Protein AF-A0A961G3U3-F1 (afdb_monomer)

Solvent-accessible surface area (backbone atoms only — not comparable to full-atom values): 7479 Å² total; per-residue (Å²): 141,67,64,71,68,55,58,76,70,48,99,76,72,88,82,79,79,79,70,82,76,74,94,75,84,90,87,81,92,83,81,92,81,84,87,81,78,90,71,87,79,73,72,75,74,68,78,79,75,66,81,76,60,61,66,63,53,48,54,53,52,54,52,52,53,55,49,51,30,62,77,69,70,52,80,79,79,78,88,74,54,69,70,59,49,51,42,50,50,28,40,74,74,73,70,41,76,68,54,70,68,63,52,69,71,61,128

Radius of gyration: 27.53 Å; Cα contacts (8 Å, |Δi|>4): 19; chains: 1; bounding box: 62×43×62 Å

Secondary structure (DSSP, 8-state):
--HHHHHHT-S--------------------------------------PPP-HHHHHHHHHHHHHHHHHHTTPPPPPPPPHHHHHHHHHHHHTSSPPPHHHHHS--

Mean predicted aligned error: 18.56 Å

Foldseek 3Di:
DPVVVVVVPDPDDPPPPDDPDDPDDDDDDDDDDDDDDDD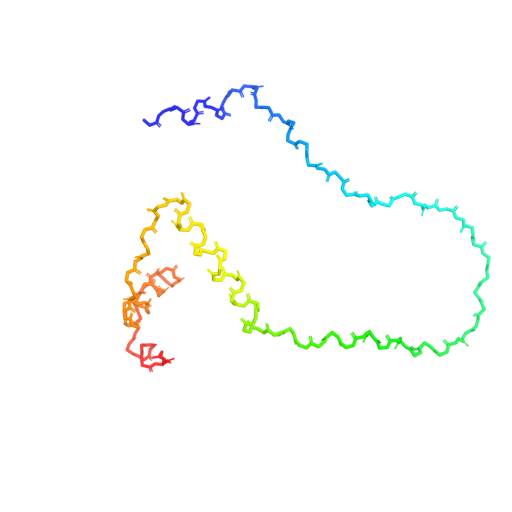PCPPPPDPPPDDPPVVVVVVVVVVVVVVVCVVVVNDDDDDDDPQVVQQVCCCVPVVDGDDPVRSVVRD

pLDDT: mean 74.82, std 22.27, range [35.53, 98.19]

Sequence (107 aa):
MDGFFQFLSSPNVPTDMKFSHSRFALIGLSLALGFPAMAKEEKPAAPAVGKPDLRQASAKVDALISKAYKEHKITPNEPVSDEIFLRRAYLDIAGRIPTIEEAEEFQ

Structure (mmCIF, N/CA/C/O backbone):
data_AF-A0A961G3U3-F1
#
_entry.id   AF-A0A961G3U3-F1
#
loop_
_atom_site.group_PDB
_atom_site.id
_atom_site.type_symbol
_atom_site.label_atom_id
_atom_site.label_alt_id
_atom_site.label_comp_id
_atom_site.label_asym_id
_atom_site.label_entity_id
_atom_site.label_seq_id
_atom_site.pdbx_PDB_ins_code
_atom_site.Cartn_x
_atom_site.Cartn_y
_atom_site.Cartn_z
_atom_site.occupancy
_atom_site.B_iso_or_equiv
_atom_site.auth_seq_id
_atom_site.auth_comp_id
_atom_site.auth_asym_id
_atom_site.auth_atom_id
_atom_site.pdbx_PDB_model_num
ATOM 1 N N . MET A 1 1 ? 22.913 22.918 2.027 1.00 56.97 1 MET A N 1
ATOM 2 C CA . MET A 1 1 ? 21.731 22.481 1.252 1.00 56.97 1 MET A CA 1
ATOM 3 C C . MET A 1 1 ? 21.248 23.687 0.449 1.00 56.97 1 MET A C 1
ATOM 5 O O . MET A 1 1 ? 20.111 24.108 0.595 1.00 56.97 1 MET A O 1
ATOM 9 N N . ASP A 1 2 ? 22.125 24.257 -0.391 1.00 51.94 2 ASP A N 1
ATOM 10 C CA . ASP A 1 2 ? 22.007 25.681 -0.775 1.00 51.94 2 ASP A CA 1
ATOM 11 C C . ASP A 1 2 ? 21.950 25.907 -2.299 1.00 51.94 2 ASP A C 1
ATOM 13 O O . ASP A 1 2 ? 21.723 27.017 -2.763 1.00 51.94 2 ASP A O 1
ATOM 17 N N . GLY A 1 3 ? 22.101 24.850 -3.106 1.00 53.81 3 GLY A N 1
ATOM 18 C CA . GLY A 1 3 ? 22.100 24.951 -4.574 1.00 53.81 3 GLY A CA 1
ATOM 19 C C . GLY A 1 3 ? 20.709 24.943 -5.221 1.00 53.81 3 GLY A C 1
ATOM 20 O O . GLY A 1 3 ? 20.523 25.516 -6.291 1.00 53.81 3 GLY A O 1
ATOM 21 N N . PHE A 1 4 ? 19.714 24.329 -4.574 1.00 59.84 4 PHE A N 1
ATOM 22 C CA . PHE A 1 4 ? 18.364 24.194 -5.138 1.00 59.84 4 PHE A CA 1
ATOM 23 C C . PHE A 1 4 ? 17.606 25.530 -5.160 1.00 59.84 4 PHE A C 1
ATOM 25 O O . PHE A 1 4 ? 16.948 25.864 -6.141 1.00 59.84 4 PHE A O 1
ATOM 32 N N . PHE A 1 5 ? 17.768 26.346 -4.116 1.00 55.31 5 PHE A N 1
ATOM 33 C CA . PHE A 1 5 ? 17.161 27.676 -4.052 1.00 55.31 5 PHE A CA 1
ATOM 34 C C . PHE A 1 5 ? 17.886 28.706 -4.940 1.00 55.31 5 PHE A C 1
ATOM 36 O O . PHE A 1 5 ? 17.240 29.606 -5.470 1.00 55.31 5 PHE A O 1
ATOM 43 N N . GLN A 1 6 ? 19.190 28.531 -5.198 1.00 59.78 6 GLN A N 1
ATOM 44 C CA . GLN A 1 6 ? 19.951 29.347 -6.158 1.00 59.78 6 GLN A CA 1
ATOM 45 C C . GLN A 1 6 ? 19.477 29.124 -7.611 1.00 59.78 6 GLN A C 1
ATOM 47 O O . GLN A 1 6 ? 19.485 30.052 -8.420 1.00 59.78 6 GLN A O 1
ATOM 52 N N . PHE A 1 7 ? 19.030 27.906 -7.941 1.00 58.59 7 PHE A N 1
ATOM 53 C CA . PHE A 1 7 ? 18.533 27.544 -9.273 1.00 58.59 7 PHE A CA 1
ATOM 54 C C . PHE A 1 7 ? 17.200 28.228 -9.617 1.00 58.59 7 PHE A C 1
ATOM 56 O O . PHE A 1 7 ? 17.030 28.716 -10.731 1.00 58.59 7 PHE A O 1
ATOM 63 N N . LEU A 1 8 ? 16.287 28.346 -8.647 1.00 59.03 8 LEU A N 1
ATOM 64 C CA . LEU A 1 8 ? 14.981 28.994 -8.841 1.00 59.03 8 LEU A CA 1
ATOM 65 C C . LEU A 1 8 ? 15.055 30.528 -8.926 1.00 59.03 8 LEU A C 1
ATOM 67 O O . LEU A 1 8 ? 14.094 31.159 -9.356 1.00 59.03 8 LEU A O 1
ATOM 71 N N . SER A 1 9 ? 16.187 31.122 -8.540 1.00 60.06 9 SER A N 1
ATOM 72 C CA . SER A 1 9 ? 16.409 32.574 -8.570 1.00 60.06 9 SER A CA 1
ATOM 73 C C . SER A 1 9 ? 17.188 33.047 -9.811 1.00 60.06 9 SER A C 1
ATOM 75 O O . SER A 1 9 ? 17.474 34.235 -9.953 1.00 60.06 9 SER A O 1
ATOM 77 N N . SER A 1 10 ? 17.555 32.138 -10.728 1.00 61.38 10 SER A N 1
ATOM 78 C CA . SER A 1 10 ? 18.216 32.513 -11.984 1.00 61.38 10 SER A CA 1
ATOM 79 C C . SER A 1 10 ? 17.197 32.986 -13.031 1.00 61.38 10 SER A C 1
ATOM 81 O O . SER A 1 10 ? 16.245 32.261 -13.316 1.00 61.38 10 SER A O 1
ATOM 83 N N . PRO A 1 11 ? 17.407 34.143 -13.688 1.00 62.72 11 PRO A N 1
ATOM 84 C CA . PRO A 1 11 ? 16.465 34.725 -14.654 1.00 62.72 11 PRO A CA 1
ATOM 85 C C . PRO A 1 11 ? 16.382 33.976 -15.998 1.00 62.72 11 PRO A C 1
ATOM 87 O O . PRO A 1 11 ? 15.842 34.506 -16.965 1.00 62.72 11 PRO A O 1
ATOM 90 N N . ASN A 1 12 ? 16.929 32.762 -16.093 1.00 64.75 12 ASN A N 1
ATOM 91 C CA . ASN A 1 12 ? 17.001 31.998 -17.334 1.00 64.75 12 ASN A CA 1
ATOM 92 C C . ASN A 1 12 ? 16.634 30.529 -17.086 1.00 64.75 12 ASN A C 1
ATOM 94 O O . ASN A 1 12 ? 17.464 29.625 -17.166 1.00 64.75 12 ASN A O 1
ATOM 98 N N . VAL A 1 13 ? 15.367 30.311 -16.729 1.00 64.31 13 VAL A N 1
ATOM 99 C CA . VAL A 1 13 ? 14.749 28.983 -16.773 1.00 64.31 13 VAL A CA 1
ATOM 100 C C . VAL A 1 13 ? 14.346 28.725 -18.231 1.00 64.31 13 VAL A C 1
ATOM 102 O O . VAL A 1 13 ? 13.549 29.499 -18.770 1.00 64.31 13 VAL A O 1
ATOM 105 N N . PRO A 1 14 ? 14.873 27.684 -18.902 1.00 55.97 14 PRO A N 1
ATOM 106 C CA . PRO A 1 14 ? 14.472 27.361 -20.267 1.00 55.97 14 PRO A CA 1
ATOM 107 C C . PRO A 1 14 ? 12.984 26.988 -20.287 1.00 55.97 14 PRO A C 1
ATOM 109 O O . PRO A 1 14 ? 12.555 26.029 -19.648 1.00 55.97 14 PRO A O 1
ATOM 112 N N . THR A 1 15 ? 12.183 27.795 -20.983 1.00 65.50 15 THR A N 1
ATOM 113 C CA . THR A 1 15 ? 10.715 27.677 -21.053 1.00 65.50 15 THR A CA 1
ATOM 114 C C . THR A 1 15 ? 10.223 26.882 -22.264 1.00 65.50 15 THR A C 1
ATOM 116 O O . THR A 1 15 ? 9.020 26.800 -22.496 1.00 65.50 15 THR A O 1
ATOM 119 N N . ASP A 1 16 ? 11.101 26.241 -23.034 1.00 54.66 16 ASP A N 1
ATOM 120 C CA . ASP A 1 16 ? 10.729 25.557 -24.272 1.00 54.66 16 ASP A CA 1
ATOM 121 C C . ASP A 1 16 ? 10.669 24.029 -24.140 1.00 54.66 16 ASP A C 1
ATOM 123 O O . ASP A 1 16 ? 11.232 23.279 -24.936 1.00 54.66 16 ASP A O 1
ATOM 127 N N . MET A 1 17 ? 9.870 23.527 -23.197 1.00 46.28 17 MET A N 1
ATOM 128 C CA . MET A 1 17 ? 9.401 22.146 -23.306 1.00 46.28 17 MET A CA 1
ATOM 129 C C . MET A 1 17 ? 8.235 22.105 -24.302 1.00 46.28 17 MET A C 1
ATOM 131 O O . MET A 1 17 ? 7.076 22.332 -23.956 1.00 46.28 17 MET A O 1
ATOM 135 N N . LYS A 1 18 ? 8.558 21.873 -25.581 1.00 47.81 18 LYS A N 1
ATOM 136 C CA . LYS A 1 18 ? 7.593 21.752 -26.686 1.00 47.81 18 LYS A CA 1
ATOM 137 C C . LYS A 1 18 ? 6.674 20.547 -26.466 1.00 47.81 18 LYS A C 1
ATOM 139 O O . LYS A 1 18 ? 6.943 19.447 -26.941 1.00 47.81 18 LYS A O 1
ATOM 144 N N . PHE A 1 19 ? 5.563 20.762 -25.768 1.00 41.09 19 PHE A N 1
ATOM 145 C CA . PHE A 1 19 ? 4.447 19.827 -25.751 1.00 41.09 19 PHE A CA 1
ATOM 146 C C . PHE A 1 19 ? 3.846 19.801 -27.163 1.00 41.09 19 PHE A C 1
ATOM 148 O O . PHE A 1 19 ? 3.408 20.827 -27.686 1.00 41.09 19 PHE A O 1
ATOM 155 N N . SER A 1 20 ? 3.908 18.648 -27.826 1.00 42.38 20 SER A N 1
ATOM 156 C CA . SER A 1 20 ? 3.337 18.437 -29.157 1.00 42.38 20 SER A CA 1
ATOM 157 C C . SER A 1 20 ? 1.836 18.726 -29.102 1.00 42.38 20 SER A C 1
ATOM 159 O O . SER A 1 20 ? 1.080 18.021 -28.432 1.00 42.38 20 SER A O 1
ATOM 161 N N . HIS A 1 21 ? 1.422 19.815 -29.751 1.00 42.66 21 HIS A N 1
ATOM 162 C CA . HIS A 1 21 ? 0.041 20.269 -29.748 1.00 42.66 21 HIS A CA 1
ATOM 163 C C . HIS A 1 21 ? -0.797 19.316 -30.592 1.00 42.66 21 HIS A C 1
ATOM 165 O O . HIS A 1 21 ? -0.637 19.184 -31.808 1.00 42.66 21 HIS A O 1
ATOM 171 N N . SER A 1 22 ? -1.689 18.638 -29.882 1.00 35.53 22 SER A N 1
ATOM 172 C CA . SER A 1 22 ? -2.788 17.870 -30.425 1.00 35.53 22 SER A CA 1
ATOM 173 C C . SER A 1 22 ? -3.555 18.691 -31.463 1.00 35.53 22 SER A C 1
ATOM 175 O O . SER A 1 22 ? -3.834 19.875 -31.267 1.00 35.53 22 SER A O 1
ATOM 177 N N . ARG A 1 23 ? -3.862 18.058 -32.596 1.00 51.91 23 ARG A N 1
ATOM 178 C CA . ARG A 1 23 ? -4.479 18.673 -33.776 1.00 51.91 23 ARG A CA 1
ATOM 179 C C . ARG A 1 23 ? -5.976 18.871 -33.566 1.00 51.91 23 ARG A C 1
ATOM 181 O O . ARG A 1 23 ? -6.788 18.243 -34.238 1.00 51.91 23 ARG A O 1
ATOM 188 N N . PHE A 1 24 ? -6.337 19.727 -32.618 1.00 44.19 24 PHE A N 1
ATOM 189 C CA . PHE A 1 24 ? -7.726 20.062 -32.349 1.00 44.19 24 PHE A CA 1
ATOM 190 C C . PHE A 1 24 ? -8.091 21.430 -32.927 1.00 44.19 24 PHE A C 1
ATOM 192 O O . PHE A 1 24 ? -7.644 22.471 -32.462 1.00 44.19 24 PHE A O 1
ATOM 199 N N . ALA A 1 25 ? -8.981 21.351 -33.916 1.00 39.53 25 ALA A N 1
ATOM 200 C CA . ALA A 1 25 ? -10.089 22.269 -34.143 1.00 39.53 25 ALA A CA 1
ATOM 201 C C . ALA A 1 25 ? -9.771 23.681 -34.660 1.00 39.53 25 ALA A C 1
ATOM 203 O O . ALA A 1 25 ? -9.737 24.640 -33.901 1.00 39.53 25 ALA A O 1
ATOM 204 N N . LEU A 1 26 ? -9.743 23.819 -35.990 1.00 44.31 26 LEU A N 1
ATOM 205 C CA . LEU A 1 26 ? -10.269 25.006 -36.673 1.00 44.31 26 LEU A CA 1
ATOM 206 C C . LEU A 1 26 ? -10.999 24.591 -37.958 1.00 44.31 26 LEU A C 1
ATOM 208 O O . LEU A 1 26 ? -10.423 24.593 -39.041 1.00 44.31 26 LEU A O 1
ATOM 212 N N . ILE A 1 27 ? -12.281 24.250 -37.830 1.00 43.81 27 ILE A N 1
ATOM 213 C CA . ILE A 1 27 ? -13.269 24.452 -38.898 1.00 43.81 27 ILE A CA 1
ATOM 214 C C . ILE A 1 27 ? -14.492 25.058 -38.218 1.00 43.81 27 ILE A C 1
ATOM 216 O O . ILE A 1 27 ? -15.338 24.358 -37.669 1.00 43.81 27 ILE A O 1
ATOM 220 N N . GLY A 1 28 ? -14.525 26.385 -38.194 1.00 39.06 28 GLY A N 1
ATOM 221 C CA . GLY A 1 28 ? -15.725 27.156 -37.923 1.00 39.06 28 GLY A CA 1
ATOM 222 C C . GLY A 1 28 ? -16.155 27.868 -39.202 1.00 39.06 28 GLY A C 1
ATOM 223 O O . GLY A 1 28 ? -15.303 28.332 -39.955 1.00 39.06 28 GLY A O 1
ATOM 224 N N . LEU A 1 29 ? -17.476 27.995 -39.356 1.00 48.75 29 LEU A N 1
ATOM 225 C CA . LEU A 1 29 ? -18.210 28.934 -40.216 1.00 48.75 29 LEU A CA 1
ATOM 226 C C . LEU A 1 29 ? -18.740 28.412 -41.570 1.00 48.75 29 LEU A C 1
ATOM 228 O O . LEU A 1 29 ? -18.128 28.564 -42.620 1.00 48.75 29 LEU A O 1
ATOM 232 N N . SER A 1 30 ? -19.975 27.906 -41.533 1.00 45.97 30 SER A N 1
ATOM 233 C CA . SER A 1 30 ? -20.948 27.928 -42.638 1.00 45.97 30 SER A CA 1
ATOM 234 C C . SER A 1 30 ? -22.347 27.841 -42.006 1.00 45.97 30 SER A C 1
ATOM 236 O O . SER A 1 30 ? -22.680 26.848 -41.372 1.00 45.97 30 SER A O 1
ATOM 238 N N . LEU A 1 31 ? -22.958 29.001 -41.757 1.00 41.16 31 LEU A N 1
ATOM 239 C CA . LEU A 1 31 ? -24.115 29.544 -42.481 1.00 41.16 31 LEU A CA 1
ATOM 240 C C . LEU A 1 31 ? -25.441 28.832 -42.154 1.00 41.16 31 LEU A C 1
ATOM 242 O O . LEU A 1 31 ? -25.722 27.725 -42.599 1.00 41.16 31 LEU A O 1
ATOM 246 N N . ALA A 1 32 ? -26.260 29.534 -41.370 1.00 48.28 32 ALA A N 1
ATOM 247 C CA . ALA A 1 32 ? -27.633 29.187 -41.038 1.00 48.28 32 ALA A CA 1
ATOM 248 C C . ALA A 1 32 ? -28.524 29.133 -42.285 1.00 48.28 32 ALA A C 1
ATOM 250 O O . ALA A 1 32 ? -28.492 30.078 -43.064 1.00 48.28 32 ALA A O 1
ATOM 251 N N . LEU A 1 33 ? -29.364 28.095 -42.397 1.00 47.06 33 LEU A N 1
ATOM 252 C CA . LEU A 1 33 ? -30.696 28.127 -43.019 1.00 47.06 33 LEU A CA 1
ATOM 253 C C . LEU A 1 33 ? -31.469 26.841 -42.645 1.00 47.06 33 LEU A C 1
ATOM 255 O O . LEU A 1 33 ? -31.140 25.758 -43.113 1.00 47.06 33 LEU A O 1
ATOM 259 N N . GLY A 1 34 ? -32.526 26.987 -41.835 1.00 37.22 34 GLY A N 1
ATOM 260 C CA . GLY A 1 34 ? -33.637 26.028 -41.742 1.00 37.22 34 GLY A CA 1
ATOM 261 C C . GLY A 1 34 ? -33.583 25.005 -40.600 1.00 37.22 34 GLY A C 1
ATOM 262 O O . GLY A 1 34 ? -32.858 24.022 -40.668 1.00 37.22 34 GLY A O 1
ATOM 263 N N . PHE A 1 35 ? -34.443 25.183 -39.593 1.00 47.84 35 PHE A N 1
ATOM 264 C CA . PHE A 1 35 ? -34.885 24.108 -38.697 1.00 47.84 35 PHE A CA 1
ATOM 265 C C . PHE A 1 35 ? -36.185 23.518 -39.273 1.00 47.84 35 PHE A C 1
ATOM 267 O O . PHE A 1 35 ? -37.224 24.176 -39.165 1.00 47.84 35 PHE A O 1
ATOM 274 N N . PRO A 1 36 ? -36.195 22.314 -39.875 1.00 44.56 36 PRO A N 1
ATOM 275 C CA . PRO A 1 36 ? -37.429 21.576 -40.054 1.00 44.56 36 PRO A CA 1
ATOM 276 C C . PRO A 1 36 ? -37.636 20.611 -38.878 1.00 44.56 36 PRO A C 1
ATOM 278 O O . PRO A 1 36 ? -36.800 19.774 -38.557 1.00 44.56 36 PRO A O 1
ATOM 281 N N . ALA A 1 37 ? -38.772 20.830 -38.222 1.00 49.50 37 ALA A N 1
ATOM 282 C CA . ALA A 1 37 ? -39.659 19.902 -37.526 1.00 49.50 37 ALA A CA 1
ATOM 283 C C . ALA A 1 37 ? -39.178 18.474 -37.174 1.00 49.50 37 ALA A C 1
ATOM 285 O O . ALA A 1 37 ? -38.850 17.672 -38.040 1.00 49.50 37 ALA A O 1
ATOM 286 N N . MET A 1 38 ? -39.325 18.163 -35.875 1.00 47.91 38 MET A N 1
ATOM 287 C CA . MET A 1 38 ? -39.574 16.850 -35.254 1.00 47.91 38 MET A CA 1
ATOM 288 C C . MET A 1 38 ? -39.154 15.609 -36.062 1.00 47.91 38 MET A C 1
ATOM 290 O O . MET A 1 38 ? -39.957 14.994 -36.762 1.00 47.91 38 MET A O 1
ATOM 294 N N . ALA A 1 39 ? -37.935 15.145 -35.804 1.00 51.72 39 ALA A N 1
ATOM 295 C CA . ALA A 1 39 ? -37.634 13.723 -35.815 1.00 51.72 39 ALA A CA 1
ATOM 296 C C . ALA A 1 39 ? -37.441 13.287 -34.360 1.00 51.72 39 ALA A C 1
ATOM 298 O O . ALA A 1 39 ? -36.727 13.928 -33.591 1.00 51.72 39 ALA A O 1
ATOM 299 N N . LYS A 1 40 ? -38.136 12.222 -33.971 1.00 50.28 40 LYS A N 1
ATOM 300 C CA . LYS A 1 40 ? -38.004 11.557 -32.677 1.00 50.28 40 LYS A CA 1
ATOM 301 C C . LYS A 1 40 ? -36.539 11.136 -32.513 1.00 50.28 40 LYS A C 1
ATOM 303 O O . LYS A 1 40 ? -36.099 10.195 -33.165 1.00 50.28 40 LYS A O 1
ATOM 308 N N . GLU A 1 41 ? -35.788 11.864 -31.692 1.00 43.97 41 GLU A N 1
ATOM 309 C CA . GLU A 1 41 ? -34.414 11.520 -31.329 1.00 43.97 41 GLU A CA 1
ATOM 310 C C . GLU A 1 41 ? -34.464 10.290 -30.413 1.00 43.97 41 GLU A C 1
ATOM 312 O O . GLU A 1 41 ? -34.484 10.377 -29.185 1.00 43.97 41 GLU A O 1
ATOM 317 N N . GLU A 1 42 ? -34.535 9.101 -31.005 1.00 51.59 42 GLU A N 1
ATOM 318 C CA . GLU A 1 42 ? -34.080 7.905 -30.313 1.00 51.59 42 GLU A CA 1
ATOM 319 C C . GLU A 1 42 ? -32.557 8.018 -30.262 1.00 51.59 42 GLU A C 1
ATOM 321 O O . GLU A 1 42 ? -31.857 7.656 -31.207 1.00 51.59 42 GLU A O 1
ATOM 326 N N . LYS A 1 43 ? -32.062 8.658 -29.190 1.00 55.12 43 LYS A N 1
ATOM 327 C CA . LYS A 1 43 ? -30.638 8.779 -28.867 1.00 55.12 43 LYS A CA 1
ATOM 328 C C . LYS A 1 43 ? -29.984 7.435 -29.190 1.00 55.12 43 LYS A C 1
ATOM 330 O O . LYS A 1 43 ? -30.338 6.456 -28.528 1.00 55.12 43 LYS A O 1
ATOM 335 N N . PRO A 1 44 ? -29.071 7.354 -30.178 1.00 49.25 44 PRO A N 1
ATOM 336 C CA . PRO A 1 44 ? -28.455 6.088 -30.509 1.00 49.25 44 PRO A CA 1
ATOM 337 C C . PRO A 1 44 ? -27.770 5.620 -29.236 1.00 49.25 44 PRO A C 1
ATOM 339 O O . PRO A 1 44 ? -26.964 6.351 -28.650 1.00 49.25 44 PRO A O 1
ATOM 342 N N . ALA A 1 45 ? -28.180 4.447 -28.752 1.00 62.25 45 ALA A N 1
ATOM 343 C CA . ALA A 1 45 ? -27.514 3.800 -27.645 1.00 62.25 45 ALA A CA 1
ATOM 344 C C . ALA A 1 45 ? -26.033 3.772 -28.017 1.00 62.25 45 ALA A C 1
ATOM 346 O O . ALA A 1 45 ? -25.650 3.149 -29.011 1.00 62.25 45 ALA A O 1
ATOM 347 N N . ALA A 1 46 ? -25.219 4.522 -27.267 1.00 64.31 46 ALA A N 1
ATOM 348 C CA . ALA A 1 46 ? -23.777 4.411 -27.369 1.00 64.31 46 ALA A CA 1
ATOM 349 C C . ALA A 1 46 ? -23.457 2.910 -27.345 1.00 64.31 46 ALA A C 1
ATOM 351 O O . ALA A 1 46 ? -24.101 2.195 -26.563 1.00 64.31 46 ALA A O 1
ATOM 352 N N . PRO A 1 47 ? -22.542 2.414 -28.204 1.00 59.38 47 PRO A N 1
ATOM 353 C CA . PRO A 1 47 ? -22.169 1.011 -28.159 1.00 59.38 47 PRO A CA 1
ATOM 354 C C . PRO A 1 47 ? -21.861 0.711 -26.702 1.00 59.38 47 PRO A C 1
ATOM 356 O O . PRO A 1 47 ? -21.104 1.458 -26.080 1.00 59.38 47 PRO A O 1
ATOM 359 N N . ALA A 1 48 ? -22.548 -0.280 -26.133 1.00 61.03 48 ALA A N 1
ATOM 360 C CA . ALA A 1 48 ? -22.334 -0.665 -24.755 1.00 61.03 48 ALA A CA 1
ATOM 361 C C . ALA A 1 48 ? -20.860 -1.052 -24.654 1.00 61.03 48 ALA A C 1
ATOM 363 O O . ALA A 1 48 ? -20.470 -2.146 -25.058 1.00 61.03 48 ALA A O 1
ATOM 364 N N . VAL A 1 49 ? -20.023 -0.112 -24.211 1.00 66.94 49 VAL A N 1
ATOM 365 C CA . VAL A 1 49 ? -18.629 -0.375 -23.902 1.00 66.94 49 VAL A CA 1
ATOM 366 C C . VAL A 1 49 ? -18.726 -1.385 -22.778 1.00 66.94 49 VAL A C 1
ATOM 368 O O . VAL A 1 49 ? -19.149 -1.051 -21.669 1.00 66.94 49 VAL A O 1
ATOM 371 N N . GLY A 1 50 ? -18.486 -2.653 -23.118 1.00 72.12 50 GLY A N 1
ATOM 372 C CA . GLY A 1 50 ? -18.531 -3.742 -22.158 1.00 72.12 50 GLY A CA 1
ATOM 373 C C . GLY A 1 50 ? -17.687 -3.352 -20.952 1.00 72.12 50 GLY A C 1
ATOM 374 O O . GLY A 1 50 ? -16.671 -2.669 -21.104 1.00 72.12 50 GLY A O 1
ATOM 375 N N . LYS A 1 51 ? -18.137 -3.733 -19.752 1.00 78.44 51 LYS A N 1
ATOM 376 C CA . LYS A 1 51 ? -17.402 -3.443 -18.517 1.00 78.44 51 LYS A CA 1
ATOM 377 C C . LYS A 1 51 ? -15.935 -3.834 -18.739 1.00 78.44 51 LYS A C 1
ATOM 379 O O . LYS A 1 51 ? -15.698 -4.977 -19.136 1.00 78.44 51 LYS A O 1
ATOM 384 N N . PRO A 1 52 ? -14.975 -2.911 -18.558 1.00 78.75 52 PRO A N 1
ATOM 385 C CA . PRO A 1 52 ? -13.577 -3.232 -18.780 1.00 78.75 52 PRO A CA 1
ATOM 386 C C . PRO A 1 52 ? -13.191 -4.411 -17.890 1.00 78.75 52 PRO A C 1
ATOM 388 O O . PRO A 1 52 ? -13.598 -4.479 -16.727 1.00 78.75 52 PRO A O 1
ATOM 391 N N . ASP A 1 53 ? -12.421 -5.347 -18.441 1.00 91.38 53 ASP A N 1
ATOM 392 C CA . ASP A 1 53 ? -11.883 -6.454 -17.658 1.00 91.38 53 ASP A CA 1
ATOM 393 C C . ASP A 1 53 ? -10.859 -5.895 -16.659 1.00 91.38 53 ASP A C 1
ATOM 395 O O . ASP A 1 53 ? -9.714 -5.580 -17.003 1.00 91.38 53 ASP A O 1
ATOM 399 N N . LEU A 1 54 ? -11.301 -5.741 -15.410 1.00 93.62 54 LEU A N 1
ATOM 400 C CA . LEU A 1 54 ? -10.503 -5.178 -14.325 1.00 93.62 54 LEU A CA 1
ATOM 401 C C . LEU A 1 54 ? -9.243 -6.003 -14.048 1.00 93.62 54 LEU A C 1
ATOM 403 O O . LEU A 1 54 ? -8.212 -5.430 -13.702 1.00 93.62 54 LEU A O 1
ATOM 407 N N . ARG A 1 55 ? -9.283 -7.329 -14.244 1.00 94.44 55 ARG A N 1
ATOM 408 C CA . ARG A 1 55 ? -8.106 -8.184 -14.029 1.00 94.44 55 ARG A CA 1
ATOM 409 C C . ARG A 1 55 ? -7.047 -7.913 -15.084 1.00 94.44 55 ARG A C 1
ATOM 411 O O . ARG A 1 55 ? -5.875 -7.772 -14.748 1.00 94.44 55 ARG A O 1
ATOM 418 N N . GLN A 1 56 ? -7.454 -7.786 -16.347 1.00 95.19 56 GLN A N 1
ATOM 419 C CA . GLN A 1 56 ? -6.526 -7.433 -17.423 1.00 95.19 56 GLN A CA 1
ATOM 420 C C . GLN A 1 56 ? -5.941 -6.033 -17.240 1.00 95.19 56 GLN A C 1
ATOM 422 O O . GLN A 1 56 ? -4.765 -5.817 -17.531 1.00 95.19 56 GLN A O 1
ATOM 427 N N . ALA A 1 57 ? -6.744 -5.079 -16.767 1.00 94.44 57 ALA A N 1
ATOM 428 C CA . ALA A 1 57 ? -6.261 -3.739 -16.458 1.00 94.44 57 ALA A CA 1
ATOM 429 C C . ALA A 1 57 ? -5.230 -3.762 -15.316 1.00 94.44 57 ALA A C 1
ATOM 431 O O . ALA A 1 57 ? -4.146 -3.207 -15.483 1.00 94.44 57 ALA A O 1
ATOM 432 N N . SER A 1 58 ? -5.521 -4.464 -14.215 1.00 96.06 58 SER A N 1
ATOM 433 C CA . SER A 1 58 ? -4.595 -4.625 -13.083 1.00 96.06 58 SER A CA 1
ATOM 434 C C . SER A 1 58 ? -3.280 -5.268 -13.517 1.00 96.06 58 SER A C 1
ATOM 436 O O . SER A 1 58 ? -2.215 -4.711 -13.276 1.00 96.06 58 SER A O 1
ATOM 438 N N . ALA A 1 59 ? -3.345 -6.367 -14.275 1.00 97.00 59 ALA A N 1
ATOM 439 C CA . ALA A 1 59 ? -2.153 -7.075 -14.740 1.00 97.00 59 ALA A CA 1
ATOM 440 C C . ALA A 1 59 ? -1.227 -6.191 -15.597 1.00 97.00 59 ALA A C 1
ATOM 442 O O . ALA A 1 59 ? -0.004 -6.331 -15.556 1.00 97.00 59 ALA A O 1
ATOM 443 N N . LYS A 1 60 ? -1.793 -5.252 -16.371 1.00 97.44 60 LYS A N 1
ATOM 444 C CA . LYS A 1 60 ? -0.998 -4.272 -17.128 1.00 97.44 60 LYS A CA 1
ATOM 445 C C . LYS A 1 60 ? -0.264 -3.306 -16.201 1.00 97.44 60 LYS A C 1
ATOM 447 O O . LYS A 1 60 ? 0.894 -2.997 -16.466 1.00 97.44 60 LYS A O 1
ATOM 452 N N . VAL A 1 61 ? -0.911 -2.841 -15.133 1.00 97.12 61 VAL A N 1
ATOM 453 C CA . VAL A 1 61 ? -0.286 -1.965 -14.130 1.00 97.12 61 VAL A CA 1
ATOM 454 C C . VAL A 1 61 ? 0.850 -2.698 -13.416 1.00 97.12 61 VAL A C 1
ATOM 456 O O . VAL A 1 61 ? 1.965 -2.178 -13.366 1.00 97.12 61 VAL A O 1
ATOM 459 N N . ASP A 1 62 ? 0.615 -3.933 -12.974 1.00 96.94 62 ASP A N 1
ATOM 460 C CA . ASP A 1 62 ? 1.623 -4.756 -12.294 1.00 96.94 62 ASP A CA 1
ATOM 461 C C . ASP A 1 62 ? 2.866 -4.974 -13.171 1.00 96.94 62 ASP A C 1
ATOM 463 O O . ASP A 1 62 ? 4.005 -4.891 -12.699 1.00 96.94 62 ASP A O 1
ATOM 467 N N . ALA A 1 63 ? 2.665 -5.187 -14.477 1.00 97.88 63 ALA A N 1
ATOM 468 C CA . ALA A 1 63 ? 3.754 -5.328 -15.439 1.00 97.88 63 ALA A CA 1
ATOM 469 C C . ALA A 1 63 ? 4.591 -4.043 -15.576 1.00 97.88 63 ALA A C 1
ATOM 471 O O . ALA A 1 63 ? 5.822 -4.115 -15.652 1.00 97.88 63 ALA A O 1
ATOM 472 N N . LEU A 1 64 ? 3.947 -2.870 -15.586 1.00 98.12 64 LEU A N 1
ATOM 473 C CA . LEU A 1 64 ? 4.634 -1.577 -15.662 1.00 98.12 64 LEU A CA 1
ATOM 474 C C . LEU A 1 64 ? 5.460 -1.303 -14.401 1.00 98.12 64 LEU A C 1
ATOM 476 O O . LEU A 1 64 ? 6.629 -0.932 -14.509 1.00 98.12 64 LEU A O 1
ATOM 480 N N . ILE A 1 65 ? 4.886 -1.543 -13.221 1.00 97.50 65 ILE A N 1
ATOM 481 C CA . ILE A 1 65 ? 5.579 -1.368 -11.937 1.00 97.50 65 ILE A CA 1
ATOM 482 C C . ILE A 1 65 ? 6.777 -2.320 -11.848 1.00 97.50 65 ILE A C 1
ATOM 484 O O . ILE A 1 65 ? 7.894 -1.899 -11.550 1.00 97.50 65 ILE A O 1
ATOM 488 N N . SER A 1 66 ? 6.577 -3.594 -12.199 1.00 97.00 66 SER A N 1
ATOM 489 C CA . SER A 1 66 ? 7.639 -4.608 -12.191 1.00 97.00 66 SER A CA 1
ATOM 490 C C . SER A 1 66 ? 8.797 -4.250 -13.124 1.00 97.00 66 SER A C 1
ATOM 492 O O . SER A 1 66 ? 9.961 -4.503 -12.807 1.00 97.00 66 SER A O 1
ATOM 494 N N . LYS A 1 67 ? 8.496 -3.660 -14.288 1.00 97.94 67 LYS A N 1
ATOM 495 C CA . LYS A 1 67 ? 9.514 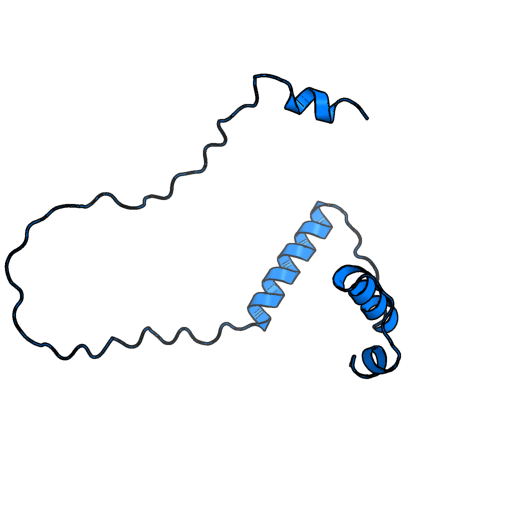-3.160 -15.216 1.00 97.94 67 LYS A CA 1
ATOM 496 C C . LYS A 1 67 ? 10.305 -2.008 -14.591 1.00 97.94 67 LYS A C 1
ATOM 498 O O . LYS A 1 67 ? 11.532 -2.066 -14.593 1.00 97.94 67 LYS A O 1
ATOM 503 N N . ALA A 1 68 ? 9.619 -1.029 -14.002 1.00 97.81 68 ALA A N 1
ATOM 504 C CA . ALA A 1 68 ? 10.260 0.109 -13.346 1.00 97.81 68 ALA A CA 1
ATOM 505 C C . ALA A 1 68 ? 11.180 -0.332 -12.193 1.00 97.81 68 ALA A C 1
ATOM 507 O O . ALA A 1 68 ? 12.317 0.128 -12.101 1.00 97.81 68 ALA A O 1
ATOM 508 N N . TYR A 1 69 ? 10.752 -1.283 -11.355 1.00 97.88 69 TYR A N 1
ATOM 509 C CA . TYR A 1 69 ? 11.600 -1.821 -10.285 1.00 97.88 69 TYR A CA 1
ATOM 510 C C . TYR A 1 69 ? 12.898 -2.436 -10.811 1.00 97.88 69 TYR A C 1
ATOM 512 O O . TYR A 1 69 ? 13.965 -2.173 -10.258 1.00 97.88 69 TYR A O 1
ATOM 520 N N . LYS A 1 70 ? 12.839 -3.196 -11.912 1.00 97.38 70 LYS A N 1
ATOM 521 C CA . LYS A 1 70 ? 14.035 -3.776 -12.544 1.00 97.38 70 LYS A CA 1
ATOM 522 C C . LYS A 1 70 ? 14.964 -2.705 -13.112 1.00 97.38 70 LYS A C 1
ATOM 524 O O . LYS A 1 70 ? 16.168 -2.772 -12.884 1.00 97.38 70 LYS A O 1
ATOM 529 N N . GLU A 1 71 ? 14.416 -1.724 -13.827 1.00 98.19 71 GLU A N 1
ATOM 530 C CA . GLU A 1 71 ? 15.187 -0.628 -14.433 1.00 98.19 71 GLU A CA 1
ATOM 531 C C . GLU A 1 71 ? 15.919 0.205 -13.375 1.00 98.19 71 GLU A C 1
ATOM 533 O O . GLU A 1 71 ? 17.095 0.531 -13.539 1.00 98.19 71 GLU A O 1
ATOM 538 N N . HIS A 1 72 ? 15.251 0.480 -12.255 1.00 97.81 72 HIS A N 1
ATOM 539 C CA . HIS A 1 72 ? 15.803 1.263 -11.153 1.00 97.81 72 HIS A CA 1
ATOM 540 C C . HIS A 1 72 ? 16.529 0.426 -10.090 1.00 97.81 72 HIS A C 1
ATOM 542 O O . HIS A 1 72 ? 17.032 0.993 -9.122 1.00 97.81 72 HIS A O 1
ATOM 548 N N . LYS A 1 73 ? 16.621 -0.902 -10.264 1.00 97.81 73 LYS A N 1
ATOM 549 C CA . LYS A 1 73 ? 17.226 -1.845 -9.301 1.00 97.81 73 LYS A CA 1
ATOM 550 C C . LYS A 1 73 ? 16.642 -1.708 -7.887 1.00 97.81 73 LYS A C 1
ATOM 552 O O . LYS A 1 73 ? 17.366 -1.773 -6.896 1.00 97.81 73 LYS A O 1
ATOM 557 N N . ILE A 1 74 ? 15.332 -1.495 -7.809 1.00 97.69 74 ILE A N 1
ATOM 558 C CA . ILE A 1 74 ? 14.591 -1.372 -6.556 1.00 97.69 74 ILE A CA 1
ATOM 559 C C . ILE A 1 74 ? 14.143 -2.766 -6.127 1.00 97.69 74 ILE A C 1
ATOM 561 O O . ILE A 1 74 ? 13.461 -3.462 -6.880 1.00 97.69 74 ILE A O 1
ATOM 565 N N . THR A 1 75 ? 14.495 -3.147 -4.904 1.00 95.81 75 THR A N 1
ATOM 566 C CA . THR A 1 75 ? 13.910 -4.311 -4.237 1.00 95.81 75 THR A CA 1
ATOM 567 C C . THR A 1 75 ? 12.626 -3.864 -3.537 1.00 95.81 75 THR A C 1
ATOM 569 O O . THR A 1 75 ? 12.698 -2.950 -2.712 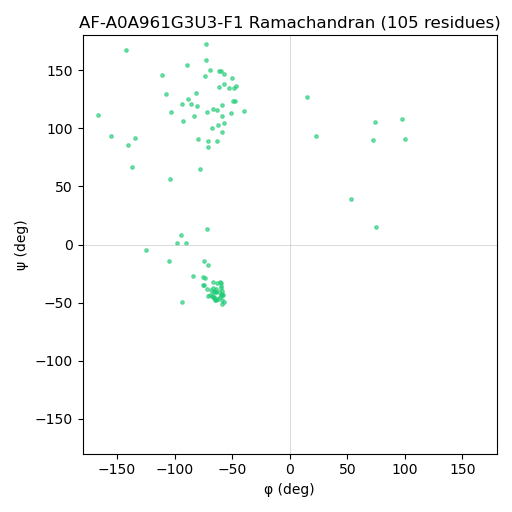1.00 95.81 75 THR A O 1
ATOM 572 N N . PRO A 1 76 ? 11.456 -4.444 -3.862 1.00 93.75 76 PRO A N 1
ATOM 573 C CA . PRO A 1 76 ? 10.217 -4.152 -3.148 1.00 93.75 76 PRO A CA 1
ATOM 574 C C . PRO A 1 76 ? 10.340 -4.503 -1.665 1.00 93.75 76 PRO A C 1
ATOM 576 O O . PRO A 1 76 ? 11.054 -5.438 -1.304 1.00 93.75 76 PRO A O 1
ATOM 579 N N . ASN A 1 77 ? 9.619 -3.774 -0.816 1.00 93.12 77 ASN A N 1
ATOM 580 C CA . ASN A 1 77 ? 9.499 -4.159 0.584 1.00 93.12 77 ASN A CA 1
ATOM 581 C C . ASN A 1 77 ? 8.670 -5.438 0.708 1.00 93.12 77 ASN A C 1
ATOM 583 O O . ASN A 1 77 ? 7.757 -5.675 -0.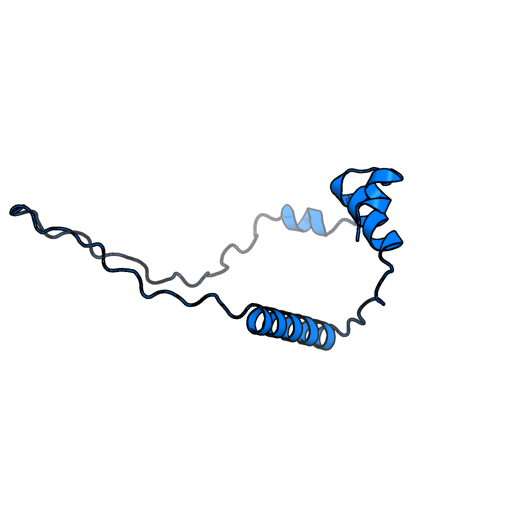087 1.00 93.12 77 ASN A O 1
ATOM 587 N N . GLU A 1 78 ? 8.968 -6.217 1.743 1.00 94.25 78 GLU A N 1
ATOM 588 C CA . GLU A 1 78 ? 8.133 -7.348 2.132 1.00 94.25 78 GLU A CA 1
ATOM 589 C C . GLU A 1 78 ? 6.693 -6.885 2.415 1.00 94.25 78 GLU A C 1
ATOM 591 O O . GLU A 1 78 ? 6.493 -5.762 2.905 1.00 94.25 78 GLU A O 1
ATOM 596 N N . PRO A 1 79 ? 5.687 -7.731 2.129 1.00 93.50 79 PRO A N 1
ATOM 597 C CA . PRO A 1 79 ? 4.318 -7.473 2.544 1.00 93.50 79 PRO A CA 1
ATOM 598 C C . PRO A 1 79 ? 4.256 -7.204 4.048 1.00 93.50 79 PRO A C 1
ATOM 600 O O . PRO A 1 79 ? 4.872 -7.901 4.855 1.00 93.50 79 PRO A O 1
ATOM 603 N N . VAL A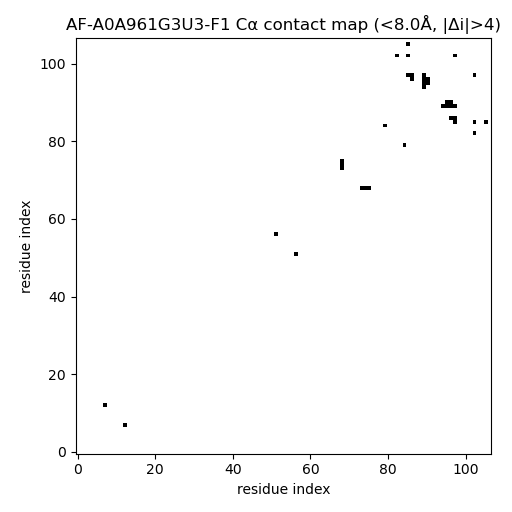 1 80 ? 3.511 -6.171 4.421 1.00 94.38 80 VAL A N 1
ATOM 604 C CA . VAL A 1 80 ? 3.236 -5.856 5.823 1.00 94.38 80 VAL A CA 1
ATOM 605 C C . VAL A 1 80 ? 1.974 -6.583 6.271 1.00 94.38 80 VAL A C 1
ATOM 607 O O . VAL A 1 80 ? 1.118 -6.891 5.445 1.00 94.38 80 VAL A O 1
ATOM 610 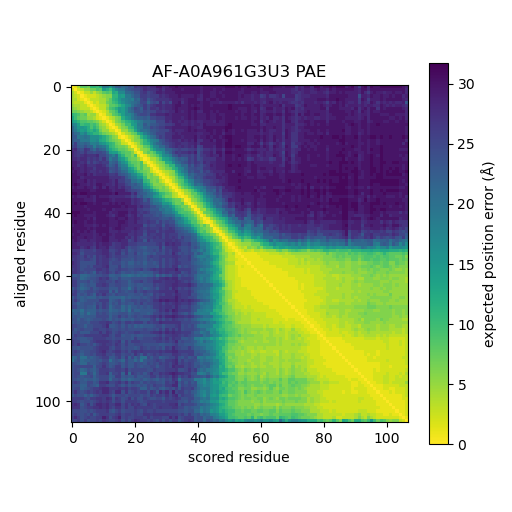N N . SER A 1 81 ? 1.854 -6.848 7.571 1.00 94.44 81 SER A N 1
ATOM 611 C CA . SER A 1 81 ? 0.614 -7.382 8.131 1.00 94.44 81 SER A CA 1
ATOM 612 C C . SER A 1 81 ? -0.481 -6.312 8.167 1.00 94.44 81 SER A C 1
ATOM 614 O O . SER A 1 81 ? -0.192 -5.106 8.162 1.00 94.44 81 SER A O 1
ATOM 616 N N . ASP A 1 82 ? -1.733 -6.755 8.239 1.00 93.69 82 ASP A N 1
ATOM 617 C CA . ASP A 1 82 ? -2.909 -5.883 8.223 1.00 93.69 82 ASP A CA 1
ATOM 618 C C . ASP A 1 82 ? -2.906 -4.895 9.395 1.00 93.69 82 ASP A C 1
ATOM 620 O O . ASP A 1 82 ? -3.230 -3.723 9.218 1.00 93.69 82 ASP A O 1
ATOM 624 N N . GLU A 1 83 ? -2.422 -5.299 10.573 1.00 92.94 83 GLU A N 1
ATOM 625 C CA . GLU A 1 83 ? -2.363 -4.426 11.750 1.00 92.94 83 GLU A CA 1
ATOM 626 C C . GLU A 1 83 ? -1.367 -3.273 11.556 1.00 92.94 83 GLU A C 1
ATOM 628 O O . GLU A 1 83 ? -1.602 -2.138 11.989 1.00 92.94 83 GLU A O 1
ATOM 633 N N . ILE A 1 84 ? -0.236 -3.550 10.896 1.00 94.38 84 ILE A N 1
ATOM 634 C CA . ILE A 1 84 ? 0.780 -2.538 10.585 1.00 94.38 84 ILE A CA 1
ATOM 635 C C . ILE A 1 84 ? 0.255 -1.598 9.503 1.00 94.38 84 ILE A C 1
ATOM 637 O O . ILE A 1 84 ? 0.411 -0.377 9.623 1.00 94.38 84 ILE A O 1
ATOM 641 N N . PHE A 1 85 ? -0.366 -2.157 8.463 1.00 95.25 85 PHE A N 1
ATOM 642 C CA . PHE A 1 85 ? -0.972 -1.379 7.392 1.00 95.25 85 PHE A CA 1
ATOM 643 C C . PHE A 1 85 ? -2.037 -0.429 7.941 1.00 95.25 85 PHE A C 1
ATOM 645 O O . PHE A 1 85 ? -1.949 0.779 7.714 1.00 95.25 85 PHE A O 1
ATOM 652 N N . LEU A 1 86 ? -2.976 -0.952 8.732 1.00 95.62 86 LEU A N 1
ATOM 653 C CA . LEU A 1 86 ? -4.072 -0.187 9.310 1.00 95.62 86 LEU A CA 1
ATOM 654 C C . LEU A 1 86 ? -3.554 0.979 10.149 1.00 95.62 86 LEU A C 1
ATOM 656 O O . LEU A 1 86 ? -3.964 2.123 9.953 1.00 95.62 86 LEU A O 1
ATOM 660 N N . ARG A 1 87 ? -2.600 0.718 11.051 1.00 96.00 87 ARG A N 1
ATOM 661 C CA . ARG A 1 87 ? -2.013 1.771 11.886 1.00 96.00 87 ARG A CA 1
ATOM 662 C C . ARG A 1 87 ? -1.382 2.872 11.038 1.00 96.00 87 ARG A C 1
ATOM 664 O O . ARG A 1 87 ? -1.547 4.047 11.356 1.00 96.00 87 ARG A O 1
ATOM 671 N N . ARG A 1 88 ? -0.650 2.506 9.984 1.00 96.06 88 ARG A N 1
ATOM 672 C CA . ARG A 1 88 ? 0.013 3.478 9.112 1.00 96.06 88 ARG A CA 1
ATOM 673 C C . ARG A 1 88 ? -0.999 4.299 8.319 1.00 96.06 88 ARG A C 1
ATOM 675 O O . ARG A 1 88 ? -0.8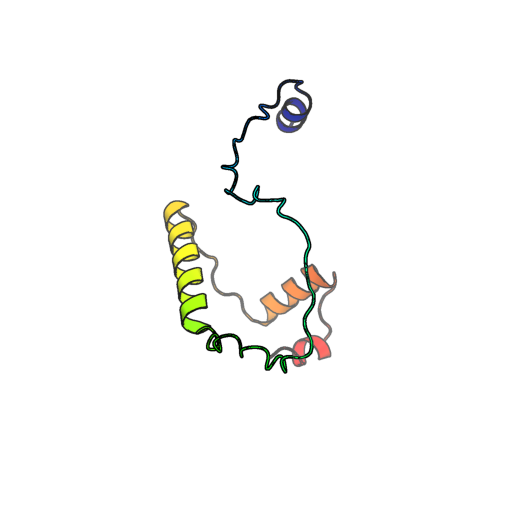89 5.517 8.305 1.00 96.06 88 ARG A O 1
ATOM 682 N N . ALA A 1 89 ? -2.020 3.654 7.763 1.00 95.88 89 ALA A N 1
ATOM 683 C CA . ALA A 1 89 ? -3.103 4.337 7.068 1.00 95.88 89 ALA A CA 1
ATOM 684 C C . ALA A 1 89 ? -3.832 5.338 7.984 1.00 95.88 89 ALA A C 1
ATOM 686 O O . ALA A 1 89 ? -4.065 6.477 7.588 1.00 95.88 89 ALA A O 1
ATOM 687 N N . TYR A 1 90 ? -4.128 4.960 9.231 1.00 97.19 90 TYR A N 1
ATOM 688 C CA . TYR A 1 90 ? -4.770 5.844 10.211 1.00 97.19 90 TYR A CA 1
ATOM 689 C C . TYR A 1 90 ? -3.899 7.040 10.606 1.00 97.19 90 TYR A C 1
ATOM 691 O O . TYR A 1 90 ? -4.401 8.162 10.710 1.00 97.19 90 TYR A O 1
ATOM 699 N N . LEU A 1 91 ? -2.593 6.831 10.775 1.00 97.00 91 LEU A N 1
ATOM 700 C CA . LEU A 1 91 ? -1.659 7.926 11.025 1.00 97.00 91 LEU A CA 1
ATOM 701 C C . LEU A 1 91 ? -1.564 8.877 9.824 1.00 97.00 91 LEU A C 1
ATOM 703 O O . LEU A 1 91 ? -1.563 10.088 10.025 1.00 97.00 91 LEU A O 1
ATOM 707 N N . ASP A 1 92 ? -1.545 8.346 8.602 1.00 97.12 92 ASP A N 1
ATOM 708 C CA . ASP A 1 92 ? -1.401 9.144 7.380 1.00 97.12 92 ASP A CA 1
ATOM 709 C C . ASP A 1 92 ? -2.688 9.916 7.022 1.00 97.12 92 ASP A C 1
ATOM 711 O O . ASP A 1 92 ? -2.616 11.038 6.521 1.00 97.12 92 ASP A O 1
ATOM 715 N N . ILE A 1 93 ? -3.867 9.339 7.283 1.00 96.75 93 ILE A N 1
ATOM 716 C CA . ILE A 1 93 ? -5.169 9.916 6.904 1.00 96.75 93 ILE A CA 1
ATOM 717 C C . ILE A 1 93 ? -5.778 10.745 8.042 1.00 96.75 93 ILE A C 1
ATOM 719 O O . ILE A 1 93 ? -6.222 11.870 7.820 1.00 96.75 93 ILE A O 1
ATOM 723 N N . ALA A 1 94 ? -5.833 10.185 9.254 1.00 95.75 94 ALA A N 1
ATOM 724 C CA . ALA A 1 94 ? -6.531 10.773 10.401 1.00 95.75 94 ALA A CA 1
ATOM 725 C C . ALA A 1 94 ? -5.587 11.400 11.441 1.00 95.75 94 ALA A C 1
ATOM 727 O O . ALA A 1 94 ? -6.047 12.134 12.316 1.00 95.75 94 ALA A O 1
ATOM 728 N N . GLY A 1 95 ? -4.282 11.114 11.382 1.00 96.88 95 GLY A N 1
ATOM 729 C CA . GLY A 1 95 ? -3.290 11.667 12.309 1.00 96.88 95 GLY A CA 1
ATOM 730 C C . GLY A 1 95 ? -3.313 11.059 13.715 1.00 96.88 95 GLY A C 1
ATOM 731 O O . GLY A 1 95 ? -2.736 11.634 14.637 1.00 96.88 95 GLY A O 1
ATOM 732 N N . ARG A 1 96 ? -3.975 9.913 13.913 1.00 95.94 96 ARG A N 1
ATOM 733 C CA . ARG A 1 96 ? -4.049 9.205 15.205 1.00 95.94 96 ARG A CA 1
ATOM 734 C C . ARG A 1 96 ? -4.006 7.691 15.017 1.00 95.94 96 ARG A C 1
ATOM 736 O O . ARG A 1 96 ? -4.168 7.200 13.911 1.00 95.94 96 ARG A O 1
ATOM 743 N N . ILE A 1 97 ? -3.808 6.953 16.105 1.00 95.88 97 ILE A N 1
ATOM 744 C CA . ILE A 1 97 ? -3.922 5.486 16.122 1.00 95.88 97 ILE A CA 1
ATOM 745 C C . ILE A 1 97 ? -5.416 5.093 16.050 1.00 95.88 97 ILE A C 1
ATOM 747 O O . ILE A 1 97 ? -6.247 5.831 16.603 1.00 95.88 97 ILE A O 1
ATOM 751 N N . PRO A 1 98 ? -5.778 3.985 15.366 1.00 96.31 98 PRO A N 1
ATOM 752 C CA . PRO A 1 98 ? -7.152 3.483 15.367 1.00 96.31 98 PRO A CA 1
ATOM 753 C C . PRO A 1 98 ? -7.602 3.103 16.783 1.00 96.31 98 PRO A C 1
ATOM 755 O O . PRO A 1 98 ? -6.795 2.697 17.624 1.00 96.31 98 PRO A O 1
ATOM 758 N N . THR A 1 99 ? -8.896 3.252 17.041 1.00 95.88 99 THR A N 1
ATOM 759 C CA . THR A 1 99 ? -9.570 2.677 18.215 1.00 95.88 99 THR A CA 1
ATOM 760 C C . THR A 1 99 ? -9.723 1.162 18.056 1.00 95.88 99 THR A C 1
ATOM 762 O O . THR A 1 99 ? -9.395 0.610 17.004 1.00 95.88 99 THR A O 1
ATOM 765 N N . ILE A 1 100 ? -10.172 0.472 19.108 1.00 94.88 100 ILE A N 1
ATOM 766 C CA . ILE A 1 100 ? -10.350 -0.987 19.060 1.00 94.88 100 ILE A CA 1
ATOM 767 C C . ILE A 1 100 ? -11.460 -1.332 18.068 1.00 94.88 100 ILE A C 1
ATOM 769 O O . ILE A 1 100 ? -11.264 -2.179 17.208 1.00 94.88 100 ILE A O 1
ATOM 773 N N . GLU A 1 101 ? -12.574 -0.610 18.134 1.00 95.88 101 GLU A 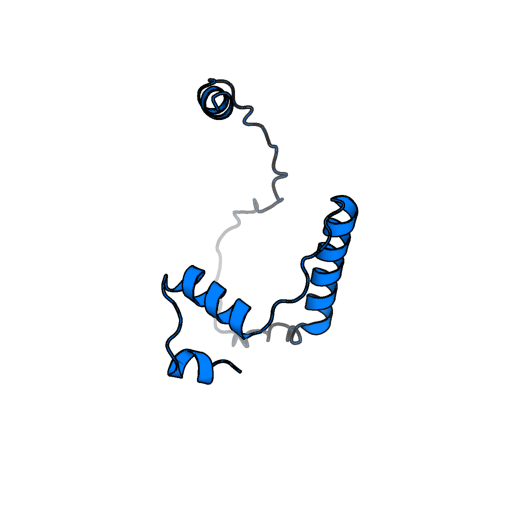N 1
ATOM 774 C CA . GLU A 1 101 ? -13.738 -0.804 17.274 1.00 95.88 101 GLU A CA 1
ATOM 775 C C . GLU A 1 101 ? -13.369 -0.604 15.796 1.00 95.88 101 GLU A C 1
ATOM 777 O O . GLU A 1 101 ? -13.666 -1.444 14.954 1.00 95.88 101 GLU A O 1
ATOM 782 N N . GLU A 1 102 ? -12.618 0.457 15.488 1.00 94.31 102 GLU A N 1
ATOM 783 C CA . GLU A 1 102 ? -12.114 0.722 14.133 1.00 94.31 102 GLU A CA 1
ATOM 784 C C . GLU A 1 102 ? -11.156 -0.363 13.620 1.00 94.31 102 GLU A C 1
ATOM 786 O O . GLU A 1 102 ? -11.105 -0.625 12.419 1.00 94.31 102 GLU A O 1
ATOM 791 N N . ALA A 1 103 ? -10.372 -0.975 14.510 1.00 93.75 103 ALA A N 1
ATOM 79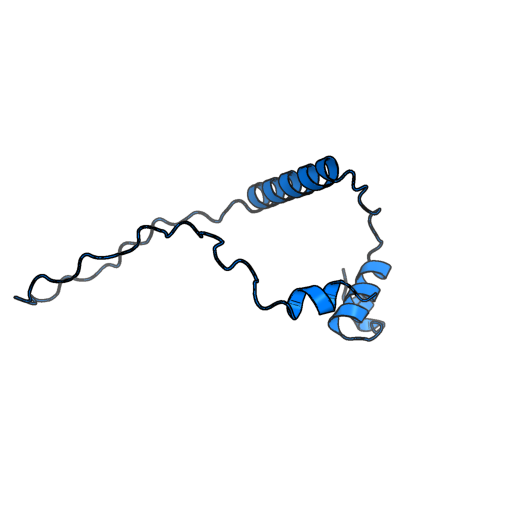2 C CA . ALA A 1 103 ? -9.481 -2.067 14.142 1.00 93.75 103 ALA A CA 1
ATOM 793 C C . ALA A 1 103 ? -10.225 -3.384 13.916 1.00 93.75 103 ALA A C 1
ATOM 795 O O . ALA A 1 103 ? -9.846 -4.141 13.029 1.00 93.75 103 ALA A O 1
ATOM 796 N N . GLU A 1 104 ? -11.285 -3.646 14.678 1.00 93.12 104 GLU A N 1
ATOM 797 C CA . GLU A 1 104 ? -12.130 -4.834 14.516 1.00 93.12 104 GLU A CA 1
ATOM 798 C C . GLU A 1 104 ? -13.030 -4.761 13.272 1.00 93.12 104 GLU A C 1
ATOM 800 O O . GLU A 1 104 ? -13.347 -5.793 12.677 1.00 93.12 104 GLU A O 1
ATOM 805 N N . GLU A 1 105 ? -13.419 -3.555 12.849 1.00 93.56 105 GLU A N 1
ATOM 806 C CA . GLU A 1 105 ? -14.162 -3.326 11.602 1.00 93.56 105 GLU A CA 1
ATOM 807 C C . GLU A 1 105 ? -13.309 -3.541 10.338 1.00 93.56 105 GLU A C 1
ATOM 809 O O . GLU A 1 105 ? -13.858 -3.724 9.248 1.00 93.56 105 GLU A O 1
ATOM 814 N N . PHE A 1 106 ? -11.979 -3.536 10.461 1.00 89.31 106 PHE A N 1
ATOM 815 C CA . PHE A 1 106 ? -11.061 -3.771 9.351 1.00 89.31 106 PHE A CA 1
ATOM 816 C C . PHE A 1 106 ? -10.872 -5.282 9.116 1.00 89.31 106 PHE A C 1
ATOM 818 O O . PHE A 1 106 ? -10.271 -5.968 9.942 1.00 89.31 106 PHE A O 1
ATOM 825 N N . GLN A 1 107 ? -11.387 -5.797 7.990 1.00 73.62 107 GLN A N 1
ATOM 826 C CA . GLN A 1 107 ? -11.288 -7.205 7.561 1.00 73.62 107 GLN A CA 1
ATOM 827 C C . GLN A 1 107 ? -10.856 -7.341 6.102 1.00 73.62 107 GLN A C 1
ATOM 829 O O . GLN A 1 107 ? -11.306 -6.516 5.270 1.00 73.62 107 GLN A O 1
#